Protein AF-E9PK30-F1 (afdb_monomer)

Structure (mmCIF, N/CA/C/O backbone):
data_AF-E9PK30-F1
#
_entry.id   AF-E9PK30-F1
#
loop_
_atom_site.group_PDB
_atom_site.id
_atom_site.type_symbol
_atom_site.label_atom_id
_atom_site.label_alt_id
_atom_site.label_comp_id
_atom_site.label_asym_id
_atom_site.label_entity_id
_atom_site.label_seq_id
_atom_site.pdbx_PDB_ins_code
_atom_site.Cartn_x
_atom_site.Cartn_y
_atom_site.Cartn_z
_atom_site.occupancy
_atom_site.B_iso_or_equiv
_atom_site.auth_seq_id
_atom_site.auth_comp_id
_atom_site.auth_asym_id
_atom_site.auth_atom_id
_atom_site.pdbx_PDB_model_num
ATOM 1 N N . MET A 1 1 ? -19.518 -3.355 14.396 1.00 51.88 1 MET A N 1
ATOM 2 C CA . MET A 1 1 ? -18.556 -2.266 14.674 1.00 51.88 1 MET A CA 1
ATOM 3 C C . MET A 1 1 ? -17.330 -2.903 15.305 1.00 51.88 1 MET A C 1
ATOM 5 O O . MET A 1 1 ? -17.498 -3.605 16.291 1.00 51.88 1 MET A O 1
ATOM 9 N N . CYS A 1 2 ? -16.142 -2.756 14.714 1.00 59.56 2 CYS A N 1
ATOM 10 C CA . CYS A 1 2 ? -14.910 -3.264 15.326 1.00 59.56 2 CYS A CA 1
ATOM 11 C C . CYS A 1 2 ? -14.554 -2.333 16.492 1.00 59.56 2 CYS A C 1
ATOM 13 O O . CYS A 1 2 ? -14.407 -1.130 16.258 1.00 59.56 2 CYS A O 1
ATOM 15 N N . SER A 1 3 ? -14.518 -2.847 17.725 1.00 78.25 3 SER A N 1
ATOM 16 C CA . SER A 1 3 ? -14.004 -2.107 18.880 1.00 78.25 3 SER A CA 1
ATOM 17 C C . SER A 1 3 ? -12.477 -2.137 18.859 1.00 78.25 3 SER A C 1
ATOM 19 O O . SER A 1 3 ? -11.869 -3.057 18.310 1.00 78.25 3 SER A O 1
ATOM 21 N N . GLN A 1 4 ? -11.844 -1.137 19.468 1.00 78.81 4 GLN A N 1
ATOM 22 C CA . GLN A 1 4 ? -10.389 -1.096 19.605 1.00 78.81 4 GLN A CA 1
ATOM 23 C C . GLN A 1 4 ? -9.863 -2.378 20.289 1.00 78.81 4 GLN A C 1
ATOM 25 O O . GLN A 1 4 ? -8.906 -2.981 19.833 1.00 78.81 4 GLN A O 1
ATOM 30 N N . GLU A 1 5 ? -10.571 -2.928 21.270 1.00 82.69 5 GLU A N 1
ATOM 31 C CA . GLU A 1 5 ? -10.229 -4.216 21.898 1.00 82.69 5 GLU A CA 1
ATOM 32 C C . GLU A 1 5 ? -10.244 -5.407 20.919 1.00 82.69 5 GLU A C 1
ATOM 34 O O . GLU A 1 5 ? -9.342 -6.245 20.949 1.00 82.69 5 GLU A O 1
ATOM 39 N N . ALA A 1 6 ? -11.225 -5.467 20.009 1.00 83.94 6 ALA A N 1
ATOM 40 C CA . ALA A 1 6 ? -11.301 -6.515 18.990 1.00 83.94 6 ALA A CA 1
ATOM 41 C C . ALA A 1 6 ? -10.145 -6.419 17.982 1.00 83.94 6 ALA A C 1
ATOM 43 O O . ALA A 1 6 ? -9.591 -7.441 17.577 1.00 83.94 6 ALA A O 1
ATOM 44 N N . PHE A 1 7 ? -9.734 -5.197 17.632 1.00 87.75 7 PHE A N 1
ATOM 45 C CA . PHE A 1 7 ? -8.559 -4.964 16.794 1.00 87.75 7 PHE A CA 1
ATOM 46 C C . PHE A 1 7 ? -7.279 -5.496 17.452 1.00 87.75 7 PHE A C 1
ATOM 48 O O . PHE A 1 7 ? -6.479 -6.161 16.798 1.00 87.75 7 PHE A O 1
ATOM 55 N N . GLN A 1 8 ? -7.108 -5.273 18.760 1.00 87.69 8 GLN A N 1
ATOM 56 C CA . GLN A 1 8 ? -5.952 -5.798 19.493 1.00 87.69 8 GLN A CA 1
ATOM 57 C C . GLN A 1 8 ? -5.958 -7.326 19.547 1.00 87.69 8 GLN A C 1
ATOM 59 O O . GLN A 1 8 ? -4.914 -7.952 19.368 1.00 87.69 8 GLN A O 1
ATOM 64 N N . ALA A 1 9 ? -7.127 -7.935 19.759 1.00 89.25 9 ALA A N 1
ATOM 65 C CA . ALA A 1 9 ? -7.270 -9.388 19.776 1.00 89.25 9 ALA A CA 1
ATOM 66 C C . ALA A 1 9 ? -6.943 -10.029 18.413 1.00 89.25 9 ALA A C 1
ATOM 68 O O . ALA A 1 9 ? -6.398 -11.129 18.361 1.00 89.25 9 ALA A O 1
ATOM 69 N N . GLN A 1 10 ? -7.229 -9.328 17.312 1.00 90.75 10 GLN A N 1
ATOM 70 C CA . GLN A 1 10 ? -6.975 -9.785 15.940 1.00 90.75 10 GLN A CA 1
ATOM 71 C C . GLN A 1 10 ? -5.611 -9.346 15.392 1.00 90.75 10 GLN A C 1
ATOM 73 O O . GLN A 1 10 ? -5.288 -9.636 14.242 1.00 90.75 10 GLN A O 1
ATOM 78 N N . ARG A 1 11 ? -4.775 -8.678 16.197 1.00 92.06 11 ARG A N 1
ATOM 79 C CA . ARG A 1 11 ? -3.524 -8.061 15.738 1.00 92.06 11 ARG A CA 1
ATOM 80 C C . ARG A 1 11 ? -2.617 -9.033 14.980 1.00 92.06 11 ARG A C 1
ATOM 82 O O . ARG A 1 11 ? -2.088 -8.671 13.936 1.00 92.06 11 ARG A O 1
ATOM 89 N N . SER A 1 12 ? -2.461 -10.266 15.460 1.00 91.06 12 SER A N 1
ATOM 90 C CA . SER A 1 12 ? -1.633 -11.276 14.783 1.00 91.06 12 SER A CA 1
ATOM 91 C C . SER A 1 12 ? -2.173 -11.645 13.399 1.00 91.06 12 SER A C 1
ATOM 93 O O . SER A 1 12 ? -1.393 -11.743 12.458 1.00 91.06 12 SER A O 1
ATOM 95 N N . GLN A 1 13 ? -3.497 -11.778 13.265 1.00 92.12 13 GLN A N 1
ATOM 96 C CA . GLN A 1 13 ? -4.160 -12.079 11.990 1.00 92.12 13 GLN A CA 1
ATOM 97 C C . GLN A 1 13 ? -4.038 -10.904 11.017 1.00 92.12 13 GLN A C 1
ATOM 99 O O . GLN A 1 13 ? -3.834 -11.107 9.828 1.00 92.12 13 GLN A O 1
ATOM 104 N N . LEU A 1 14 ? -4.116 -9.668 11.517 1.00 91.31 14 LEU A N 1
ATOM 105 C CA . LEU A 1 14 ? -3.932 -8.469 10.697 1.00 91.31 14 LEU A CA 1
ATOM 106 C C . LEU A 1 14 ? -2.491 -8.333 10.195 1.00 91.31 14 LEU A C 1
ATOM 108 O O . LEU A 1 14 ? -2.287 -7.954 9.047 1.00 91.31 14 LEU A O 1
ATOM 112 N N . VAL A 1 15 ? -1.491 -8.671 11.019 1.00 93.69 15 VAL A N 1
ATOM 113 C CA . VAL A 1 15 ? -0.097 -8.744 10.550 1.00 93.69 15 VAL A CA 1
ATOM 114 C C . VAL A 1 15 ? 0.037 -9.806 9.466 1.00 93.69 15 VAL A C 1
ATOM 116 O O . VAL A 1 15 ? 0.634 -9.530 8.436 1.00 93.69 15 VAL A O 1
ATOM 119 N N . GLU A 1 16 ? -0.516 -11.000 9.678 1.00 91.19 16 GLU A N 1
ATOM 120 C CA . GLU A 1 16 ? -0.473 -12.071 8.680 1.00 91.19 16 GLU A CA 1
ATOM 121 C C . GLU A 1 16 ? -1.131 -11.641 7.366 1.00 91.19 16 GLU A C 1
ATOM 123 O O . GLU A 1 16 ? -0.524 -11.789 6.312 1.00 91.19 16 GLU A O 1
ATOM 128 N N . LEU A 1 17 ? -2.304 -11.007 7.431 1.00 90.31 17 LEU A N 1
ATOM 129 C CA . LEU A 1 17 ? -3.000 -10.472 6.265 1.00 90.31 17 LEU A CA 1
ATOM 130 C C . LEU A 1 17 ? -2.121 -9.472 5.503 1.00 90.31 17 LEU A C 1
ATOM 132 O O . LEU A 1 17 ? -1.925 -9.629 4.301 1.00 90.31 17 LEU A O 1
ATOM 136 N N . LEU A 1 18 ? -1.546 -8.487 6.200 1.00 89.75 18 LEU A N 1
ATOM 137 C CA . LEU A 1 18 ? -0.695 -7.456 5.594 1.00 89.75 18 LEU A CA 1
ATOM 138 C C . LEU A 1 18 ? 0.632 -8.007 5.049 1.00 89.75 18 LEU A C 1
ATOM 140 O O . LEU A 1 18 ? 1.190 -7.433 4.122 1.00 89.75 18 LEU A O 1
ATOM 144 N N . VAL A 1 19 ? 1.146 -9.099 5.622 1.00 88.62 19 VAL A N 1
ATOM 145 C CA . VAL A 1 19 ? 2.420 -9.722 5.221 1.00 88.62 19 VAL A CA 1
ATOM 146 C C . VAL A 1 19 ? 2.238 -10.784 4.136 1.00 88.62 19 VAL A C 1
ATOM 148 O O . VAL A 1 19 ? 3.174 -11.054 3.394 1.00 88.62 19 VAL A O 1
ATOM 151 N N . SER A 1 20 ? 1.056 -11.394 4.040 1.00 83.62 20 SER A N 1
ATOM 152 C CA . SER A 1 20 ? 0.755 -12.442 3.056 1.00 83.62 20 SER A CA 1
ATOM 153 C C . SER A 1 20 ? 0.676 -11.932 1.611 1.00 83.62 20 SER A C 1
ATOM 155 O O . SER A 1 20 ? 0.712 -12.735 0.680 1.00 83.62 20 SER A O 1
ATOM 157 N N . GLY A 1 21 ? 0.567 -10.614 1.427 1.00 77.00 21 GLY A N 1
ATOM 158 C CA . GLY A 1 21 ? 0.568 -9.955 0.123 1.00 77.00 21 GLY A CA 1
ATOM 159 C C . GLY A 1 21 ? 1.968 -9.619 -0.404 1.00 77.00 21 GLY A C 1
ATOM 160 O O . GLY A 1 21 ? 2.989 -9.916 0.212 1.00 77.00 21 GLY A O 1
ATOM 161 N N . SER A 1 22 ? 2.007 -8.966 -1.566 1.00 82.06 22 SER A N 1
ATOM 162 C CA . SER A 1 22 ? 3.219 -8.335 -2.099 1.00 82.06 22 SER A CA 1
ATOM 163 C C . SER A 1 22 ? 3.512 -7.007 -1.389 1.00 82.06 22 SER A C 1
ATOM 165 O O . SER A 1 22 ? 2.640 -6.441 -0.726 1.00 82.06 22 SER A O 1
ATOM 167 N N . LEU A 1 23 ? 4.731 -6.483 -1.568 1.00 84.81 23 LEU A N 1
ATOM 168 C CA . LEU A 1 23 ? 5.073 -5.119 -1.146 1.00 84.81 23 LEU A CA 1
ATOM 169 C C . LEU A 1 23 ? 4.102 -4.096 -1.758 1.00 84.81 23 LEU A C 1
ATOM 171 O O . LEU A 1 23 ? 3.528 -3.303 -1.022 1.00 84.81 23 LEU A O 1
ATOM 175 N N . GLU A 1 24 ? 3.816 -4.220 -3.056 1.00 82.75 24 GLU A N 1
ATOM 176 C CA . GLU A 1 24 ? 2.818 -3.401 -3.761 1.00 82.75 24 GLU A CA 1
ATOM 177 C C . GLU A 1 24 ? 1.428 -3.488 -3.101 1.00 82.75 24 GLU A C 1
ATOM 179 O O . GLU A 1 24 ? 0.726 -2.490 -2.955 1.00 82.75 24 GLU A O 1
ATOM 184 N N . GLY A 1 25 ? 1.019 -4.678 -2.645 1.00 87.69 25 GLY A N 1
ATOM 185 C CA . GLY A 1 25 ? -0.242 -4.854 -1.923 1.00 87.69 25 GLY A CA 1
ATOM 186 C C . GLY A 1 25 ? -0.271 -4.090 -0.597 1.00 87.69 25 GLY A C 1
ATOM 187 O O . GLY A 1 25 ? -1.296 -3.510 -0.239 1.00 87.69 25 GLY A O 1
ATOM 188 N N . PHE A 1 26 ? 0.852 -4.047 0.120 1.00 90.25 26 PHE A N 1
ATOM 189 C CA . PHE A 1 26 ? 0.987 -3.261 1.345 1.00 90.25 26 PHE A CA 1
ATOM 190 C C . PHE A 1 26 ? 1.012 -1.753 1.068 1.00 90.25 26 PHE A C 1
ATOM 192 O O . PHE A 1 26 ? 0.318 -0.999 1.750 1.00 90.25 26 PHE A O 1
ATOM 199 N N . GLU A 1 27 ? 1.750 -1.312 0.052 1.00 89.50 27 GLU A N 1
ATOM 200 C CA . GLU A 1 27 ? 1.784 0.086 -0.392 1.00 89.50 27 GLU A CA 1
ATOM 201 C C . GLU A 1 27 ? 0.394 0.560 -0.826 1.00 89.50 27 GLU A C 1
ATOM 203 O O . GLU A 1 27 ? -0.052 1.624 -0.407 1.00 89.50 27 GLU A O 1
ATOM 208 N N . SER A 1 28 ? -0.372 -0.288 -1.518 1.00 89.56 28 SER A N 1
ATOM 209 C CA . SER A 1 28 ? -1.768 -0.007 -1.860 1.00 89.56 28 SER A CA 1
ATOM 210 C C . SER A 1 28 ? -2.641 0.227 -0.617 1.00 89.56 28 SER A C 1
ATOM 212 O O . SER A 1 28 ? -3.481 1.129 -0.608 1.00 89.56 28 S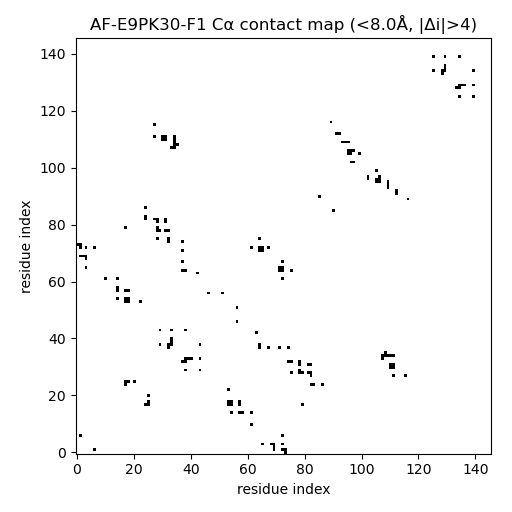ER A O 1
ATOM 214 N N . VAL A 1 29 ? -2.425 -0.516 0.476 1.00 93.38 29 VAL A N 1
ATOM 215 C CA . VAL A 1 29 ? -3.114 -0.250 1.753 1.00 93.38 29 VAL A CA 1
ATOM 216 C C . VAL A 1 29 ? -2.724 1.119 2.318 1.00 93.38 29 VAL A C 1
ATOM 218 O O . VAL A 1 29 ?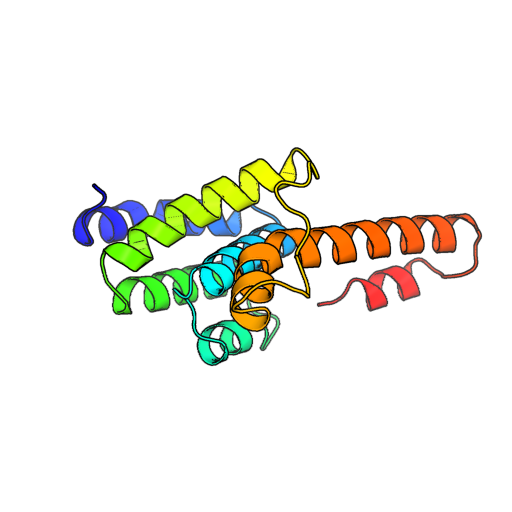 -3.598 1.842 2.806 1.00 93.38 29 VAL A O 1
ATOM 221 N N . LEU A 1 30 ? -1.446 1.506 2.243 1.00 93.88 30 LEU A N 1
ATOM 222 C CA . LEU A 1 30 ? -1.001 2.840 2.662 1.00 93.88 30 LEU A CA 1
ATOM 223 C C . LEU A 1 30 ? -1.649 3.940 1.812 1.00 93.88 30 LEU A C 1
ATOM 225 O O . LEU A 1 30 ? -2.104 4.943 2.366 1.00 93.88 30 LEU A O 1
ATOM 229 N N . ASP A 1 31 ? -1.754 3.731 0.500 1.00 92.69 31 ASP A N 1
ATOM 230 C CA . ASP A 1 31 ? -2.385 4.664 -0.432 1.00 92.69 31 ASP A CA 1
ATOM 231 C C . ASP A 1 31 ? -3.844 4.923 -0.064 1.00 92.69 31 ASP A C 1
ATOM 233 O O . ASP A 1 31 ? -4.278 6.077 -0.004 1.00 92.69 31 ASP A O 1
ATOM 237 N N . TRP A 1 32 ? -4.596 3.859 0.233 1.00 94.44 32 TRP A N 1
ATOM 238 C CA . TRP A 1 32 ? -5.984 3.949 0.677 1.00 94.44 32 TRP A CA 1
ATOM 239 C C . TRP A 1 32 ? -6.109 4.700 2.002 1.00 94.44 32 TRP A C 1
ATOM 241 O O . TRP A 1 32 ? -6.934 5.607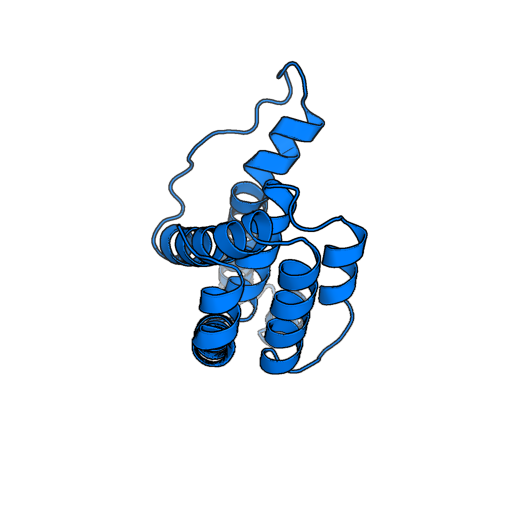 2.132 1.00 94.44 32 TRP A O 1
ATOM 251 N N . LEU A 1 33 ? -5.257 4.392 2.979 1.00 95.94 33 LEU A N 1
ATOM 252 C CA . LEU A 1 33 ? -5.269 5.076 4.271 1.00 95.94 33 LEU A CA 1
ATOM 253 C C . LEU A 1 33 ? -4.893 6.557 4.173 1.00 95.94 33 LEU A C 1
ATOM 255 O O . LEU A 1 33 ? -5.457 7.373 4.905 1.00 95.94 33 LEU A O 1
ATOM 259 N N . LEU A 1 34 ? -3.977 6.914 3.275 1.00 95.00 34 LEU A N 1
ATOM 260 C CA . LEU A 1 34 ? -3.631 8.302 2.983 1.00 95.00 34 LEU A CA 1
ATOM 261 C C . LEU A 1 34 ? -4.782 9.018 2.257 1.00 95.00 34 LEU A C 1
ATOM 263 O O . LEU A 1 34 ? -5.105 10.159 2.591 1.00 95.00 34 LEU A O 1
ATOM 267 N N . SER A 1 35 ? -5.450 8.347 1.311 1.00 94.50 35 SER A N 1
ATOM 268 C CA . SER A 1 35 ? -6.608 8.897 0.583 1.00 94.50 35 SER A CA 1
ATOM 269 C C . SER A 1 35 ? -7.788 9.227 1.504 1.00 94.50 35 SER A C 1
ATOM 271 O O . SER A 1 35 ? -8.542 10.167 1.257 1.00 94.50 35 SER A O 1
ATOM 273 N N . TRP A 1 36 ? -7.927 8.469 2.595 1.00 95.25 36 TRP A N 1
ATOM 274 C CA . TRP A 1 36 ? -8.967 8.644 3.606 1.00 95.25 36 TRP A CA 1
ATOM 275 C C . TRP A 1 36 ? -8.531 9.494 4.798 1.00 95.25 36 TRP A C 1
ATOM 277 O O . TRP A 1 36 ? -9.267 9.549 5.781 1.00 95.25 36 TRP A O 1
ATOM 287 N N . GLU A 1 37 ? -7.360 10.133 4.727 1.00 93.44 37 GLU A N 1
ATOM 288 C CA . GLU A 1 37 ? -6.816 10.997 5.784 1.00 93.44 37 GLU A CA 1
ATOM 289 C C . GLU A 1 37 ? -6.607 10.263 7.130 1.00 93.44 37 GLU A C 1
ATOM 291 O O . GLU A 1 37 ? -6.561 10.876 8.196 1.00 93.44 37 GLU A O 1
ATOM 296 N N . VAL A 1 38 ? -6.467 8.931 7.107 1.00 96.06 38 VAL A N 1
ATOM 297 C CA . VAL A 1 38 ? -6.082 8.152 8.293 1.00 96.06 38 VAL A CA 1
ATOM 298 C C . VAL A 1 38 ? -4.595 8.356 8.565 1.00 96.06 38 VAL A C 1
ATOM 300 O O . VAL A 1 38 ? -4.200 8.673 9.689 1.00 96.06 38 VAL A O 1
ATOM 303 N N . LEU A 1 39 ? -3.764 8.195 7.538 1.00 95.38 39 LEU A N 1
ATOM 304 C CA . LEU A 1 39 ? -2.343 8.523 7.606 1.00 95.38 39 LEU A CA 1
ATOM 305 C C . LEU A 1 39 ? -2.134 9.986 7.216 1.00 95.38 39 LEU A C 1
ATOM 307 O O . LEU A 1 39 ? -2.765 10.480 6.281 1.00 95.38 39 LEU A O 1
ATOM 311 N N . SER A 1 40 ? -1.243 10.673 7.931 1.00 93.44 40 SER A N 1
ATOM 312 C CA . SER A 1 40 ? -0.690 11.935 7.443 1.00 93.44 40 SER A CA 1
ATOM 313 C C . SER A 1 40 ? 0.374 11.657 6.375 1.00 93.44 40 SER A C 1
ATOM 315 O O . SER A 1 40 ? 0.849 10.529 6.225 1.00 93.44 40 SER A O 1
ATOM 317 N N . TRP A 1 41 ? 0.791 12.698 5.653 1.00 90.62 41 TRP A N 1
ATOM 318 C CA . TRP A 1 41 ? 1.932 12.586 4.743 1.00 90.62 41 TRP A CA 1
ATOM 319 C C . TRP A 1 41 ? 3.227 12.187 5.473 1.00 90.62 41 TRP A C 1
ATOM 321 O O . TRP A 1 41 ? 3.992 11.376 4.968 1.00 90.62 41 TRP A O 1
ATOM 331 N N . GLU A 1 42 ? 3.437 12.693 6.692 1.00 92.06 42 GLU A N 1
ATOM 332 C CA . GLU A 1 42 ? 4.586 12.331 7.534 1.00 92.06 42 GLU A CA 1
ATOM 333 C C . GLU A 1 42 ? 4.558 10.850 7.935 1.00 92.06 42 GLU A C 1
ATOM 335 O O . GLU A 1 42 ? 5.580 10.169 7.851 1.00 92.06 42 GLU A O 1
ATOM 340 N N . ASP A 1 43 ? 3.381 10.332 8.312 1.00 93.38 43 ASP A N 1
ATOM 341 C CA . ASP A 1 43 ? 3.219 8.908 8.604 1.00 93.38 43 ASP A CA 1
ATOM 342 C C . ASP A 1 43 ? 3.583 8.071 7.370 1.00 93.38 43 ASP A C 1
ATOM 344 O O . ASP A 1 43 ? 4.330 7.102 7.484 1.00 93.38 43 ASP A O 1
ATOM 348 N N . TYR A 1 44 ? 3.065 8.460 6.199 1.00 90.75 44 TYR A N 1
ATOM 349 C CA . TYR A 1 44 ? 3.258 7.766 4.926 1.00 90.75 44 TYR A CA 1
ATOM 350 C C . TYR A 1 44 ? 4.737 7.713 4.510 1.00 90.75 44 TYR A C 1
ATOM 352 O O . TYR A 1 44 ? 5.266 6.628 4.261 1.00 90.75 44 TYR A O 1
ATOM 360 N N . GLU A 1 45 ? 5.431 8.852 4.510 1.00 87.81 45 GLU A N 1
ATOM 361 C CA . GLU A 1 45 ? 6.876 8.935 4.236 1.00 87.81 45 GLU A CA 1
ATOM 362 C C . GLU A 1 45 ? 7.685 8.068 5.215 1.00 87.81 45 GLU A C 1
ATOM 364 O O . GLU A 1 45 ? 8.622 7.372 4.825 1.00 87.81 45 GLU A O 1
ATOM 369 N N . GLY A 1 46 ? 7.264 8.009 6.483 1.00 87.25 46 GLY A N 1
ATOM 370 C CA . GLY A 1 46 ? 7.876 7.171 7.515 1.00 87.25 46 GLY A CA 1
ATOM 371 C C . GLY A 1 46 ? 7.845 5.658 7.243 1.00 87.25 46 GLY A C 1
ATOM 372 O O . GLY A 1 46 ? 8.572 4.918 7.922 1.00 87.25 46 GLY A O 1
ATOM 373 N N . PHE A 1 47 ? 7.025 5.196 6.289 1.00 86.69 47 PHE A N 1
ATOM 374 C CA . PHE A 1 47 ? 6.988 3.808 5.808 1.00 86.69 47 PHE A CA 1
ATOM 375 C C . PHE A 1 47 ? 7.816 3.573 4.537 1.00 86.69 47 PHE A C 1
ATOM 377 O O . PHE A 1 47 ? 8.272 2.450 4.347 1.00 86.69 47 PHE A O 1
ATOM 384 N N . HIS A 1 48 ? 8.047 4.603 3.715 1.00 72.56 48 HIS A N 1
ATOM 385 C CA . HIS A 1 48 ? 8.853 4.515 2.481 1.00 72.56 48 HIS A CA 1
ATOM 386 C C . HIS A 1 48 ? 10.359 4.529 2.776 1.00 72.56 48 HIS A C 1
ATOM 388 O O . HIS A 1 48 ? 11.192 4.137 1.963 1.00 72.56 48 HIS A O 1
ATOM 394 N N . LEU A 1 49 ? 10.726 4.951 3.985 1.00 59.50 49 LEU A N 1
ATOM 395 C CA . LEU A 1 49 ? 12.097 4.965 4.461 1.00 59.50 49 LEU A CA 1
ATOM 396 C C . LEU A 1 49 ? 12.512 3.563 4.956 1.00 59.50 49 LEU A C 1
ATOM 398 O O . LEU A 1 49 ? 12.317 3.233 6.127 1.00 59.50 49 LEU A O 1
ATOM 402 N N . LEU A 1 50 ? 13.195 2.814 4.074 1.00 56.34 50 LEU A N 1
ATOM 403 C CA . LEU A 1 50 ? 14.164 1.722 4.331 1.00 56.34 50 LEU A CA 1
ATOM 404 C C . LEU A 1 50 ? 13.668 0.269 4.203 1.00 56.34 50 LEU A C 1
ATOM 406 O O . LEU A 1 50 ? 12.596 -0.090 4.678 1.00 56.34 50 LEU A O 1
ATOM 410 N N . GLY A 1 51 ? 14.566 -0.577 3.661 1.00 68.81 51 GLY A N 1
ATOM 411 C CA . GLY A 1 51 ? 14.469 -2.030 3.414 1.00 68.81 51 GLY A CA 1
ATOM 412 C C . GLY A 1 51 ? 14.280 -2.911 4.654 1.00 68.81 5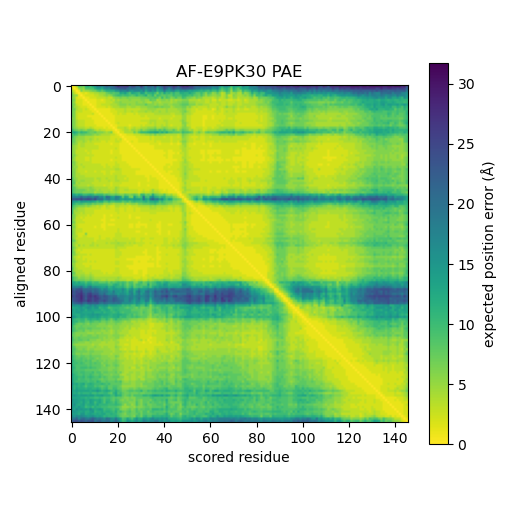1 GLY A C 1
ATOM 413 O O . GLY A 1 51 ? 15.041 -3.842 4.919 1.00 68.81 51 GLY A O 1
ATOM 414 N N . GLN A 1 52 ? 13.266 -2.588 5.444 1.00 80.12 52 GLN A N 1
ATOM 415 C CA . GLN A 1 52 ? 12.818 -3.350 6.592 1.00 80.12 52 GLN A CA 1
ATOM 416 C C . GLN A 1 52 ? 11.900 -4.489 6.138 1.00 80.12 52 GLN A C 1
ATOM 418 O O . GLN A 1 52 ? 11.208 -4.371 5.127 1.00 80.12 52 GLN A O 1
ATOM 423 N N . PRO A 1 53 ? 11.846 -5.603 6.885 1.00 87.19 53 PRO A N 1
ATOM 424 C CA . PRO A 1 53 ? 10.935 -6.682 6.545 1.00 87.19 53 PRO A CA 1
ATOM 425 C C . PRO A 1 53 ? 9.482 -6.203 6.647 1.00 87.19 53 PRO A C 1
ATOM 427 O O . PRO A 1 53 ? 9.116 -5.504 7.596 1.00 87.19 53 PRO A O 1
ATOM 430 N N . LEU A 1 54 ? 8.632 -6.664 5.726 1.00 88.38 54 LEU A N 1
ATOM 431 C CA . LEU A 1 54 ? 7.212 -6.301 5.652 1.00 88.38 54 LEU A CA 1
ATOM 432 C C . LEU A 1 54 ? 6.467 -6.519 6.979 1.00 88.38 54 LEU A C 1
ATOM 434 O O . LEU A 1 54 ? 5.608 -5.735 7.365 1.00 88.38 54 LEU A O 1
ATOM 438 N N . SER A 1 55 ? 6.859 -7.541 7.745 1.00 89.81 55 SER A N 1
ATOM 439 C CA . SER A 1 55 ? 6.301 -7.815 9.075 1.00 89.81 55 SER A CA 1
ATOM 440 C C . SER A 1 55 ? 6.561 -6.710 10.100 1.00 89.81 55 SER A C 1
ATOM 442 O O . SER A 1 55 ? 5.751 -6.508 11.008 1.00 89.81 55 SER A O 1
ATOM 444 N N . HIS A 1 56 ? 7.671 -5.986 9.972 1.00 90.31 56 HIS A N 1
ATOM 445 C CA . HIS A 1 56 ? 7.964 -4.835 10.813 1.00 90.31 56 HIS A CA 1
ATOM 446 C C . HIS A 1 56 ? 7.112 -3.631 10.402 1.00 90.31 56 HIS A C 1
ATOM 448 O O . HIS A 1 56 ? 6.488 -3.011 11.264 1.00 90.31 56 HIS A O 1
ATOM 454 N N . LEU A 1 57 ? 7.020 -3.354 9.098 1.00 91.62 57 LEU A N 1
ATOM 455 C CA . LEU A 1 57 ? 6.177 -2.285 8.555 1.00 91.62 57 LEU A CA 1
ATOM 456 C C . LEU A 1 57 ? 4.700 -2.503 8.909 1.00 91.62 57 LEU A C 1
ATOM 458 O O . LEU A 1 57 ? 4.052 -1.587 9.408 1.00 91.62 57 LEU A O 1
ATOM 462 N N . ALA A 1 58 ? 4.201 -3.734 8.777 1.00 92.88 58 ALA A N 1
ATOM 463 C CA . ALA A 1 58 ? 2.846 -4.106 9.165 1.00 92.88 58 ALA A CA 1
ATOM 464 C C . ALA A 1 58 ? 2.577 -3.816 10.646 1.00 92.88 58 ALA A C 1
ATOM 466 O O . ALA A 1 58 ? 1.592 -3.166 10.980 1.00 92.88 58 ALA A O 1
ATOM 467 N N . ARG A 1 59 ? 3.470 -4.231 11.554 1.00 93.94 59 ARG A N 1
ATOM 468 C CA . ARG A 1 59 ? 3.310 -3.954 12.993 1.00 93.94 59 ARG A CA 1
ATOM 469 C C . ARG A 1 59 ? 3.325 -2.459 13.300 1.00 93.94 59 ARG A C 1
ATOM 471 O O . ARG A 1 59 ? 2.465 -2.008 14.052 1.00 93.94 59 ARG A O 1
ATOM 478 N N . ARG A 1 60 ? 4.245 -1.704 12.689 1.00 93.50 60 ARG A N 1
ATOM 479 C CA . ARG A 1 60 ? 4.296 -0.240 12.818 1.00 93.50 60 ARG A CA 1
ATOM 480 C C . ARG A 1 60 ? 2.999 0.403 12.334 1.00 93.50 60 ARG A C 1
ATOM 482 O O . ARG A 1 60 ? 2.466 1.256 13.030 1.00 93.50 60 ARG A O 1
ATOM 489 N N . LEU A 1 61 ? 2.451 -0.049 11.206 1.00 95.00 61 LEU A N 1
ATOM 490 C CA . LEU A 1 61 ? 1.169 0.435 10.698 1.00 95.00 61 LEU A CA 1
ATOM 491 C C . LEU A 1 61 ? 0.034 0.177 11.693 1.00 95.00 61 LEU A C 1
ATOM 493 O O . LEU A 1 61 ? -0.742 1.087 11.978 1.00 95.00 61 LEU A O 1
ATOM 497 N N . LEU A 1 62 ? -0.037 -1.029 12.269 1.00 95.31 62 LEU A N 1
ATOM 498 C CA . LEU A 1 62 ? -1.037 -1.344 13.292 1.00 95.31 62 LEU A CA 1
ATOM 499 C C . LEU A 1 62 ? -0.900 -0.446 14.528 1.00 95.31 62 LEU A C 1
ATOM 501 O O . LEU A 1 62 ? -1.920 -0.045 15.080 1.00 95.31 62 LEU A O 1
ATOM 505 N N . ASP A 1 63 ? 0.322 -0.104 14.946 1.00 94.75 63 ASP A N 1
ATOM 506 C CA . ASP A 1 63 ? 0.564 0.819 16.065 1.00 94.75 63 ASP A CA 1
ATOM 507 C C . ASP A 1 63 ? 0.147 2.255 15.732 1.00 94.75 63 ASP A C 1
ATOM 509 O O . ASP A 1 63 ? -0.542 2.901 16.523 1.00 94.75 63 ASP A O 1
ATOM 513 N N . THR A 1 64 ? 0.493 2.745 14.540 1.00 94.81 64 THR A N 1
ATOM 514 C CA . THR A 1 64 ? 0.083 4.073 14.067 1.00 94.81 64 THR A CA 1
ATOM 515 C C . THR A 1 64 ? -1.439 4.194 14.010 1.00 94.81 64 THR A C 1
ATOM 517 O O . THR A 1 64 ? -2.013 5.154 14.524 1.00 94.81 64 THR A O 1
ATOM 520 N N . VAL A 1 65 ? -2.110 3.200 13.427 1.00 95.06 65 VAL A N 1
ATOM 521 C CA . VAL A 1 65 ? -3.572 3.162 13.309 1.00 95.06 65 VAL A CA 1
ATOM 522 C C . VAL A 1 65 ? -4.234 3.036 14.683 1.00 95.06 65 VAL A C 1
ATOM 524 O O . VAL A 1 65 ? -5.207 3.738 14.958 1.00 95.06 65 VAL A O 1
ATOM 527 N N . TRP A 1 66 ? -3.681 2.205 15.571 1.00 93.62 66 TRP A N 1
ATOM 528 C CA . TRP A 1 66 ? -4.162 2.057 16.944 1.00 93.62 66 TRP A CA 1
ATOM 529 C C . TRP A 1 66 ? -4.179 3.385 17.701 1.00 93.62 66 TRP A C 1
ATOM 531 O O . TRP A 1 66 ? -5.181 3.736 18.327 1.00 93.62 66 TRP A O 1
ATOM 541 N N . ASN A 1 67 ? -3.084 4.142 17.611 1.00 93.44 67 ASN A N 1
ATOM 542 C CA . ASN A 1 67 ? -2.930 5.421 18.301 1.00 93.44 67 ASN A CA 1
ATOM 543 C C . ASN A 1 67 ? -3.908 6.492 17.791 1.00 93.44 67 ASN A C 1
ATOM 545 O O . ASN A 1 67 ? -4.220 7.433 18.517 1.00 93.44 67 ASN A O 1
ATOM 549 N N . LYS A 1 68 ? -4.436 6.332 16.571 1.00 94.00 68 LYS A N 1
ATOM 550 C CA . LYS A 1 68 ? -5.458 7.209 15.974 1.00 94.00 68 LYS A CA 1
ATOM 551 C C . LYS A 1 68 ? -6.894 6.800 16.328 1.00 94.00 68 LYS A C 1
ATOM 553 O O . LYS A 1 68 ? -7.837 7.532 16.033 1.00 94.00 68 LYS A O 1
ATOM 558 N N . GLY A 1 69 ? -7.072 5.661 16.997 1.00 93.00 69 GLY A N 1
ATOM 559 C CA . GLY A 1 69 ? -8.335 5.234 17.589 1.00 93.00 69 GLY A CA 1
ATOM 560 C C . GLY A 1 69 ? -9.226 4.380 16.685 1.00 93.00 69 GLY A C 1
ATOM 561 O O . GLY A 1 69 ? -8.882 3.980 15.575 1.00 93.00 69 GLY A O 1
ATOM 562 N N . THR A 1 70 ? -10.425 4.083 17.191 1.00 93.19 70 THR A N 1
ATOM 563 C CA .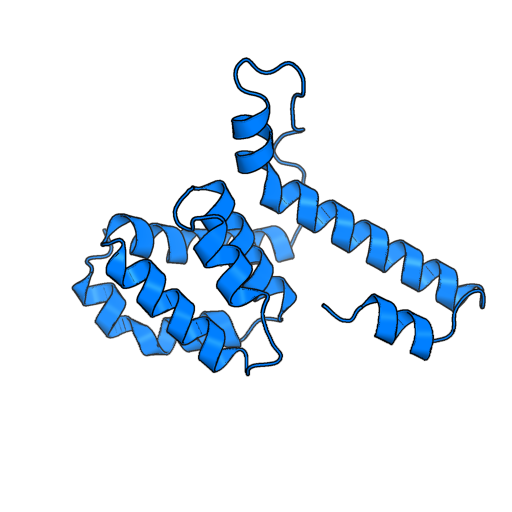 THR A 1 70 ? -11.318 3.047 16.633 1.00 93.19 70 THR A CA 1
ATOM 564 C C . THR A 1 70 ? -11.701 3.277 15.165 1.00 93.19 70 THR A C 1
ATOM 566 O O . THR A 1 70 ? -11.791 2.319 14.398 1.00 93.19 70 THR A O 1
ATOM 569 N N . TRP A 1 71 ? -11.919 4.530 14.754 1.00 94.06 71 TRP A N 1
ATOM 570 C CA . TRP A 1 71 ? -12.249 4.853 13.362 1.00 94.06 71 TRP A CA 1
ATOM 571 C C . TRP A 1 71 ? -11.108 4.479 12.404 1.00 94.06 71 TRP A C 1
ATOM 573 O O . TRP A 1 71 ? -11.355 3.850 11.376 1.00 94.06 71 TRP A O 1
ATOM 583 N N . ALA A 1 72 ? -9.860 4.774 12.780 1.00 95.25 72 ALA A N 1
ATOM 584 C CA . ALA A 1 72 ? -8.685 4.409 11.998 1.00 95.25 72 ALA A CA 1
ATOM 585 C C . ALA A 1 72 ? -8.544 2.880 11.899 1.00 95.25 72 ALA A C 1
ATOM 587 O O . ALA A 1 72 ? -8.325 2.350 10.811 1.00 95.25 72 ALA A O 1
ATOM 588 N N . CYS A 1 73 ? -8.760 2.157 13.005 1.00 94.44 73 CYS A N 1
ATOM 589 C CA . CYS A 1 73 ? -8.751 0.690 13.020 1.00 94.44 73 CYS A CA 1
ATOM 590 C C . CYS A 1 73 ? -9.763 0.084 12.035 1.00 94.44 73 CYS A C 1
ATOM 592 O O . CYS A 1 73 ? -9.453 -0.876 11.331 1.00 94.44 73 CYS A O 1
ATOM 594 N N . GLN A 1 74 ? -10.972 0.648 11.959 1.00 93.56 74 GLN A N 1
ATOM 595 C CA . GLN A 1 74 ? -11.992 0.209 11.000 1.00 93.56 74 GLN A CA 1
ATOM 596 C C . GLN A 1 74 ? -11.581 0.513 9.558 1.00 93.56 74 GLN A C 1
ATOM 598 O O . GLN A 1 74 ? -11.776 -0.320 8.672 1.00 93.56 74 GLN A O 1
ATOM 603 N N . LYS A 1 75 ? -10.982 1.684 9.327 1.00 95.38 75 LYS A N 1
ATOM 604 C CA . LYS A 1 75 ? -10.486 2.077 8.010 1.00 95.38 75 LYS A CA 1
ATOM 605 C C . LYS A 1 75 ? -9.333 1.208 7.526 1.00 95.38 75 LYS A C 1
ATOM 607 O O . LYS A 1 75 ? -9.306 0.909 6.344 1.00 95.38 75 LYS A O 1
ATOM 612 N N . LEU A 1 76 ? -8.457 0.714 8.399 1.00 95.44 76 LEU A N 1
ATOM 613 C CA . LEU A 1 76 ? -7.433 -0.256 7.998 1.00 95.44 76 LEU A CA 1
ATOM 614 C C . LEU A 1 76 ? -8.037 -1.529 7.402 1.00 95.44 76 LEU A C 1
ATOM 616 O O . LEU A 1 76 ? -7.583 -1.995 6.363 1.00 95.44 76 LEU A O 1
ATOM 620 N N . ILE A 1 77 ? -9.070 -2.079 8.041 1.00 93.00 77 ILE A N 1
ATOM 621 C CA . ILE A 1 77 ? -9.723 -3.298 7.552 1.00 93.00 77 ILE A CA 1
ATOM 622 C C . ILE A 1 77 ? -10.363 -3.038 6.183 1.00 93.00 77 ILE A C 1
ATOM 624 O O . ILE A 1 77 ? -10.210 -3.850 5.275 1.00 93.00 77 ILE A O 1
ATOM 628 N N . ALA A 1 78 ? -11.029 -1.892 6.018 1.00 93.94 78 ALA A N 1
ATOM 629 C CA . ALA A 1 78 ? -11.592 -1.495 4.731 1.00 93.94 78 ALA A CA 1
ATOM 630 C C . ALA A 1 78 ? -10.500 -1.298 3.665 1.00 93.94 78 ALA A C 1
ATOM 632 O O . ALA A 1 78 ? -10.644 -1.793 2.558 1.00 93.94 78 ALA A O 1
ATOM 633 N N . ALA A 1 79 ? -9.379 -0.655 4.003 1.00 94.06 79 ALA A N 1
ATOM 634 C CA . ALA A 1 79 ? -8.270 -0.424 3.075 1.00 94.06 79 ALA A CA 1
ATOM 635 C C . ALA A 1 79 ? -7.654 -1.745 2.601 1.00 94.06 79 ALA A C 1
ATOM 637 O O . ALA A 1 79 ? -7.372 -1.912 1.421 1.00 94.06 79 ALA A O 1
ATOM 638 N N . ALA A 1 80 ? -7.510 -2.714 3.506 1.00 91.38 80 ALA A N 1
ATOM 639 C CA . ALA A 1 80 ? -7.050 -4.054 3.165 1.00 91.38 80 ALA A CA 1
ATOM 640 C C . ALA A 1 80 ? -8.014 -4.797 2.225 1.00 91.38 80 ALA A C 1
ATOM 642 O O . ALA A 1 80 ? -7.567 -5.596 1.404 1.00 91.38 80 ALA A O 1
ATOM 643 N N . GLN A 1 81 ? -9.322 -4.556 2.337 1.00 90.69 81 GLN A N 1
ATOM 644 C CA . GLN A 1 81 ? -10.324 -5.118 1.428 1.00 90.69 81 GLN A CA 1
ATOM 645 C C . GLN A 1 81 ? -10.290 -4.434 0.059 1.00 90.69 81 GLN A C 1
ATOM 647 O O . GLN A 1 81 ? -10.304 -5.133 -0.950 1.00 90.69 81 GLN A O 1
ATOM 652 N N . GLU A 1 82 ? -10.188 -3.103 0.019 1.00 90.00 82 GLU A N 1
ATOM 653 C CA . GLU A 1 82 ? -10.093 -2.343 -1.235 1.00 90.00 82 GLU A CA 1
ATOM 654 C C . GLU A 1 82 ? -8.806 -2.680 -1.996 1.00 90.00 82 GLU A C 1
ATOM 656 O O . GLU A 1 82 ? -8.862 -3.003 -3.176 1.00 90.00 82 GLU A O 1
ATOM 661 N N . ALA A 1 83 ? -7.656 -2.744 -1.316 1.00 86.88 83 ALA A N 1
ATOM 662 C CA . ALA A 1 83 ? -6.394 -3.153 -1.934 1.00 86.88 83 ALA A CA 1
ATOM 663 C C . ALA A 1 83 ? -6.491 -4.559 -2.565 1.00 86.88 83 ALA A C 1
ATOM 665 O O . ALA A 1 83 ? -6.018 -4.787 -3.682 1.00 86.88 83 ALA A O 1
ATOM 666 N N . GLN A 1 84 ? -7.165 -5.502 -1.893 1.00 83.81 84 GLN A N 1
ATOM 667 C CA . GLN A 1 84 ? -7.423 -6.845 -2.428 1.00 83.81 84 GLN A CA 1
ATOM 668 C C . GLN A 1 84 ? -8.417 -6.850 -3.598 1.00 83.81 84 GLN A C 1
ATOM 670 O O . GLN A 1 84 ? -8.224 -7.601 -4.552 1.00 83.81 84 GLN A O 1
ATOM 675 N N . ALA A 1 85 ? -9.474 -6.040 -3.549 1.00 81.19 85 ALA A N 1
ATOM 676 C CA . ALA A 1 85 ? -10.460 -5.949 -4.624 1.00 81.19 85 ALA A CA 1
ATOM 677 C C . ALA A 1 85 ? -9.861 -5.297 -5.879 1.00 81.19 85 ALA A C 1
ATOM 679 O O . ALA A 1 85 ? -10.002 -5.827 -6.985 1.00 81.19 85 ALA A O 1
ATOM 680 N N . ASP A 1 86 ? -9.109 -4.213 -5.698 1.00 69.88 86 ASP A N 1
ATOM 681 C CA . ASP A 1 86 ? -8.401 -3.523 -6.771 1.00 69.88 86 ASP A CA 1
ATOM 682 C C . ASP A 1 86 ? -7.379 -4.443 -7.440 1.00 69.88 86 ASP A C 1
ATOM 684 O O . ASP A 1 86 ? -7.220 -4.389 -8.662 1.00 69.88 86 ASP A O 1
ATOM 688 N N . SER A 1 87 ? -6.740 -5.343 -6.671 1.00 65.75 87 SER A N 1
ATOM 689 C CA . SER A 1 87 ? -5.823 -6.381 -7.183 1.00 65.75 87 SER A CA 1
ATOM 690 C C . SER A 1 87 ? -6.415 -7.180 -8.346 1.00 65.75 87 SER A C 1
ATOM 692 O O . SER A 1 87 ? -5.684 -7.622 -9.228 1.00 65.75 87 SER A O 1
ATOM 694 N N . GLN A 1 88 ? -7.737 -7.370 -8.343 1.00 59.31 88 GLN A N 1
ATOM 695 C CA . GLN A 1 88 ? -8.451 -8.266 -9.248 1.00 59.31 88 GLN A CA 1
ATOM 696 C C . GLN A 1 88 ? -9.015 -7.558 -10.489 1.00 59.31 88 GLN A C 1
ATOM 698 O O . GLN A 1 88 ? -9.336 -8.229 -11.471 1.00 59.31 88 GLN A O 1
ATOM 703 N N . SER A 1 89 ? -9.147 -6.223 -10.499 1.00 53.97 89 SER A N 1
ATOM 704 C CA . SER A 1 89 ? -9.542 -5.506 -11.717 1.00 53.97 89 SER A CA 1
ATOM 705 C C . SER A 1 89 ? -9.166 -4.019 -11.699 1.00 53.97 89 SER A C 1
ATOM 707 O O . SER A 1 89 ? -9.571 -3.306 -10.786 1.00 53.97 89 SER A O 1
ATOM 709 N N . PRO A 1 90 ? -8.518 -3.484 -12.750 1.00 53.72 90 PRO A N 1
ATOM 710 C CA . PRO A 1 90 ? -8.271 -2.050 -12.895 1.00 53.72 90 PRO A CA 1
ATOM 711 C C . PRO A 1 90 ? -9.512 -1.320 -13.444 1.00 53.72 90 PRO A C 1
ATOM 713 O O . PRO A 1 90 ? -9.416 -0.510 -14.369 1.00 53.72 90 PRO A O 1
ATOM 716 N N . LYS A 1 91 ? -10.716 -1.640 -12.950 1.00 52.00 91 LYS A N 1
ATOM 717 C CA . LYS A 1 91 ? -11.925 -0.924 -13.375 1.00 52.00 91 LYS A CA 1
ATOM 718 C C . LYS A 1 91 ? -11.969 0.425 -12.669 1.00 52.00 91 LYS A C 1
ATOM 720 O O . LYS A 1 91 ? -12.200 0.505 -11.472 1.00 52.00 91 LYS A O 1
ATOM 725 N N . LEU A 1 92 ? -11.746 1.476 -13.455 1.00 53.25 92 LEU A N 1
ATOM 726 C CA . LEU A 1 92 ? -11.836 2.872 -13.039 1.00 53.25 92 LEU A CA 1
ATOM 727 C C . LEU A 1 92 ? -13.195 3.155 -12.390 1.00 53.25 92 LEU A C 1
ATOM 729 O O . LEU A 1 92 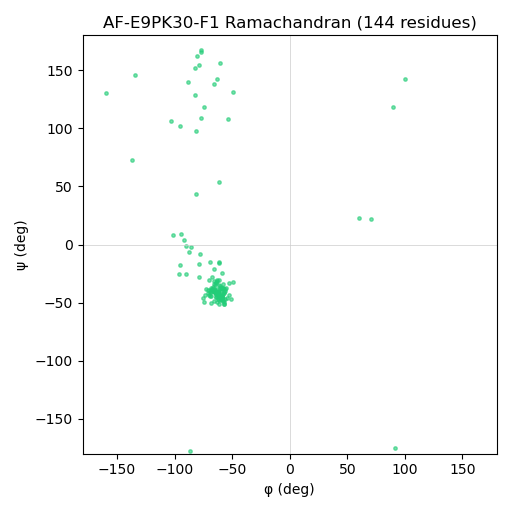? -14.208 3.270 -13.082 1.00 53.25 92 LEU A O 1
ATOM 733 N N . HIS A 1 93 ? -13.205 3.341 -11.076 1.00 53.38 93 HIS A N 1
ATOM 734 C CA . HIS A 1 93 ? -14.255 4.102 -10.419 1.00 53.38 93 HIS A CA 1
ATOM 735 C C . HIS A 1 93 ? -13.757 5.540 -10.252 1.00 53.38 93 HIS A C 1
ATOM 737 O O . HIS A 1 93 ? -12.956 5.827 -9.374 1.00 53.38 93 HIS A O 1
ATOM 743 N N . GLY A 1 94 ? -14.231 6.432 -11.127 1.00 60.00 94 GLY A N 1
ATOM 744 C CA . GLY A 1 94 ? -13.977 7.873 -11.042 1.00 60.00 94 GLY A CA 1
ATOM 745 C C . GLY A 1 94 ? -12.713 8.316 -11.778 1.00 60.00 94 GLY A C 1
ATOM 746 O O . GLY A 1 94 ? -11.602 7.889 -11.478 1.00 60.00 94 GLY A O 1
ATOM 747 N N . CYS A 1 95 ? -12.880 9.179 -12.779 1.00 67.12 95 CYS A N 1
ATOM 748 C CA . CYS A 1 95 ? -11.776 9.988 -13.280 1.00 67.12 95 CYS A CA 1
ATOM 749 C C . CYS A 1 95 ? -11.657 11.197 -12.351 1.00 67.12 95 CYS A C 1
ATOM 751 O O . CYS A 1 95 ? -12.664 11.873 -12.146 1.00 67.12 95 CYS A O 1
ATOM 753 N N . TRP A 1 96 ? -10.453 11.466 -11.833 1.00 77.31 96 TRP A N 1
ATOM 754 C CA . TRP A 1 96 ? -10.148 12.734 -11.162 1.00 77.31 96 TRP A CA 1
ATOM 755 C C . TRP A 1 96 ? -10.614 13.899 -12.043 1.00 77.31 96 TRP A C 1
ATOM 757 O O . TRP A 1 96 ? -10.320 13.904 -13.244 1.00 77.31 96 TRP A O 1
ATOM 767 N N . ASP A 1 97 ? -11.348 14.848 -11.458 1.00 79.12 97 ASP A N 1
ATOM 768 C CA . ASP A 1 97 ? -11.798 16.061 -12.135 1.00 79.12 97 ASP A CA 1
ATOM 769 C C . ASP A 1 97 ? -10.929 17.253 -11.694 1.00 79.12 97 ASP A C 1
ATOM 771 O O . ASP A 1 97 ? -11.093 17.778 -10.580 1.00 79.12 97 ASP A O 1
ATOM 775 N N . PRO A 1 98 ? -10.029 17.743 -12.570 1.00 77.94 98 PRO A N 1
ATOM 776 C CA . PRO A 1 98 ? -9.206 18.918 -12.292 1.00 77.94 98 PRO A CA 1
ATOM 777 C C . PRO A 1 98 ? -10.023 20.198 -12.066 1.00 77.94 98 PRO A C 1
ATOM 779 O O . PRO A 1 98 ? -9.484 21.180 -11.555 1.00 77.94 98 PRO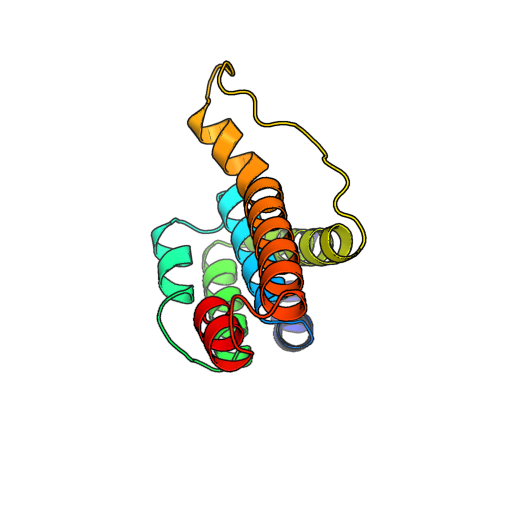 A O 1
ATOM 782 N N . HIS A 1 99 ? -11.302 20.206 -12.452 1.00 85.38 99 HIS A N 1
ATOM 783 C CA . HIS A 1 99 ? -12.219 21.336 -12.317 1.00 85.38 99 HIS A CA 1
ATOM 784 C C . HIS A 1 99 ? -13.179 21.212 -11.128 1.00 85.38 99 HIS A C 1
ATOM 786 O O . HIS A 1 99 ? -14.076 22.045 -10.975 1.00 85.38 99 HIS A O 1
ATOM 792 N N . SER A 1 100 ? -12.983 20.218 -10.258 1.00 87.00 100 SER A N 1
ATOM 793 C CA . SER A 1 100 ? -13.753 20.104 -9.022 1.00 87.00 100 SER A CA 1
ATOM 794 C C . SER A 1 100 ? -13.555 21.325 -8.111 1.00 87.00 100 SER A C 1
ATOM 796 O O . SER A 1 100 ? -12.545 22.027 -8.157 1.00 87.00 100 SER A O 1
ATOM 798 N N . LEU A 1 101 ? -14.526 21.576 -7.226 1.00 87.81 101 LEU A N 1
ATOM 799 C CA . LEU A 1 101 ? -14.471 22.670 -6.240 1.00 87.81 101 LEU A CA 1
ATOM 800 C C . LEU A 1 101 ? -13.253 22.572 -5.300 1.00 87.81 101 LEU A C 1
ATOM 802 O O . LEU A 1 101 ? -12.812 23.580 -4.748 1.00 87.81 101 LEU A O 1
ATOM 806 N N . HIS A 1 102 ? -12.716 21.362 -5.113 1.00 87.38 102 HIS A N 1
ATOM 807 C CA . HIS A 1 102 ? -11.588 21.070 -4.231 1.00 87.38 102 HIS A CA 1
ATOM 808 C C . HIS A 1 102 ? -10.604 20.104 -4.912 1.00 87.38 102 HIS A C 1
ATOM 810 O O . HIS A 1 102 ? -10.502 18.946 -4.500 1.00 87.38 102 HIS A O 1
ATOM 816 N N . PRO A 1 103 ? -9.839 20.568 -5.914 1.00 85.19 103 PRO A N 1
ATOM 817 C CA . PRO A 1 103 ? -9.058 19.697 -6.793 1.00 85.19 103 PRO A CA 1
ATOM 818 C C . PRO A 1 103 ? -7.969 18.914 -6.057 1.00 85.19 103 PRO A C 1
ATOM 820 O O . PRO A 1 103 ? -7.692 17.778 -6.421 1.00 85.19 103 PRO A O 1
ATOM 823 N N . ALA A 1 104 ? -7.391 19.475 -4.989 1.00 86.06 104 ALA A N 1
ATOM 824 C CA . ALA A 1 104 ? -6.415 18.770 -4.156 1.00 86.06 104 ALA A CA 1
ATOM 825 C C . ALA A 1 104 ? -7.047 17.612 -3.363 1.00 86.06 104 ALA A C 1
ATOM 827 O O . ALA A 1 104 ? -6.466 16.534 -3.276 1.00 86.06 104 ALA A O 1
ATOM 828 N N . ARG A 1 105 ? -8.253 17.818 -2.817 1.00 86.00 105 ARG A N 1
ATOM 829 C CA . ARG A 1 105 ? -8.979 16.786 -2.065 1.00 86.00 105 ARG A CA 1
ATOM 830 C C . ARG A 1 105 ? -9.496 15.690 -2.990 1.00 86.00 105 ARG A C 1
ATOM 832 O O . ARG A 1 105 ? -9.433 14.519 -2.640 1.00 86.00 105 ARG A O 1
ATOM 839 N N . ASP A 1 106 ? -9.971 16.084 -4.168 1.00 86.12 106 ASP A N 1
ATOM 840 C CA . ASP A 1 106 ? -10.395 15.153 -5.209 1.00 86.12 106 ASP A CA 1
ATOM 841 C C . ASP A 1 106 ? -9.212 14.331 -5.739 1.00 86.12 106 ASP A C 1
ATOM 843 O O . ASP A 1 106 ? -9.312 13.122 -5.908 1.00 86.12 106 ASP A O 1
ATOM 847 N N . LEU A 1 107 ? -8.044 14.951 -5.923 1.00 87.12 107 LEU A N 1
ATOM 848 C CA . LEU A 1 107 ? -6.831 14.224 -6.293 1.00 87.12 107 LEU A CA 1
ATOM 849 C C . LEU A 1 107 ? -6.424 13.216 -5.208 1.00 87.12 107 LEU A C 1
ATOM 851 O O . LEU A 1 107 ? -6.078 12.079 -5.521 1.00 87.12 107 LEU A O 1
ATOM 855 N N . GLN A 1 108 ? -6.484 13.617 -3.935 1.00 88.44 108 GLN A N 1
ATOM 856 C CA . GLN A 1 108 ? -6.140 12.749 -2.810 1.00 88.44 108 GLN A CA 1
ATOM 857 C C . GLN A 1 108 ? -7.083 11.546 -2.698 1.00 88.44 108 GLN A C 1
ATOM 859 O O . GLN A 1 108 ? -6.603 10.431 -2.496 1.00 88.44 108 GLN A O 1
ATOM 864 N N . SER A 1 109 ? -8.395 11.734 -2.870 1.00 87.31 109 SER A N 1
ATOM 865 C CA . SER A 1 109 ? -9.362 10.630 -2.814 1.00 87.31 109 SER A CA 1
ATOM 866 C C . SER A 1 109 ? -9.180 9.626 -3.956 1.00 87.31 109 SER A C 1
ATOM 868 O O . SER A 1 109 ? -9.403 8.435 -3.756 1.00 87.31 109 SER A O 1
ATOM 870 N N . HIS A 1 110 ? -8.726 10.082 -5.128 1.00 87.75 110 HIS A N 1
ATOM 871 C CA . HIS A 1 110 ? -8.443 9.231 -6.290 1.00 87.75 110 HIS A CA 1
ATOM 872 C C . HIS A 1 110 ? -7.002 8.694 -6.333 1.00 87.75 110 HIS A C 1
ATOM 874 O O . HIS A 1 110 ? -6.658 7.936 -7.244 1.00 87.75 110 HIS A O 1
ATOM 880 N N . ARG A 1 111 ? -6.148 9.053 -5.364 1.00 88.44 111 ARG A N 1
ATOM 881 C CA . ARG A 1 111 ? -4.728 8.670 -5.342 1.00 88.44 111 ARG A CA 1
ATOM 882 C C . ARG A 1 111 ? -4.495 7.161 -5.530 1.00 88.44 111 ARG A C 1
ATOM 884 O O . ARG A 1 111 ? -3.672 6.846 -6.387 1.00 88.44 111 ARG A O 1
ATOM 891 N N . PRO A 1 112 ? -5.201 6.238 -4.839 1.00 88.75 112 PRO A N 1
ATOM 892 C CA . PRO A 1 112 ? -4.962 4.798 -4.995 1.00 88.75 112 PRO A CA 1
ATOM 893 C C . PRO A 1 112 ? -5.160 4.326 -6.442 1.00 88.75 112 PRO A C 1
ATOM 895 O O . PRO A 1 112 ? -4.313 3.634 -7.007 1.00 88.75 112 PRO A O 1
ATOM 898 N N . ALA A 1 113 ? -6.232 4.786 -7.094 1.00 85.62 113 ALA A N 1
ATOM 899 C CA . ALA A 1 113 ? -6.523 4.450 -8.485 1.00 85.62 113 ALA A CA 1
ATOM 900 C C . ALA A 1 113 ? -5.478 5.027 -9.459 1.00 85.62 113 ALA A C 1
ATOM 902 O O . ALA A 1 113 ? -5.099 4.370 -10.432 1.00 85.62 113 ALA A O 1
ATOM 903 N N . ILE A 1 114 ? -4.998 6.249 -9.203 1.00 85.75 114 ILE A N 1
ATOM 904 C CA . ILE A 1 114 ? -3.979 6.910 -10.031 1.00 85.75 114 ILE A CA 1
ATOM 905 C C . ILE A 1 114 ? -2.630 6.197 -9.907 1.00 85.75 114 ILE A C 1
ATOM 907 O O . ILE A 1 114 ? -2.042 5.851 -10.933 1.00 85.75 114 ILE A O 1
ATOM 911 N N . VAL A 1 115 ? -2.158 5.949 -8.680 1.00 85.81 115 VAL A N 1
ATOM 912 C CA . VAL A 1 115 ? -0.880 5.266 -8.411 1.00 85.81 115 VAL A CA 1
ATOM 913 C C . VAL A 1 115 ? -0.876 3.886 -9.060 1.00 85.81 115 VAL A C 1
ATOM 915 O O . VAL A 1 115 ? 0.028 3.571 -9.832 1.00 85.81 115 VAL A O 1
ATOM 918 N N . ARG A 1 116 ? -1.949 3.112 -8.875 1.00 82.00 116 ARG A N 1
ATOM 919 C CA . ARG A 1 116 ? -2.100 1.791 -9.493 1.00 82.00 116 ARG A CA 1
ATOM 920 C C . ARG A 1 116 ? -2.027 1.838 -11.019 1.00 82.00 116 ARG A C 1
ATOM 922 O O . ARG A 1 116 ? -1.395 0.984 -11.641 1.00 82.00 116 ARG A O 1
ATOM 929 N N . ARG A 1 117 ? -2.671 2.830 -11.643 1.00 82.50 117 ARG A N 1
ATOM 930 C CA . ARG A 1 117 ? -2.644 3.003 -13.102 1.00 82.50 117 ARG A CA 1
ATOM 931 C C . ARG A 1 117 ? -1.243 3.338 -13.603 1.00 82.50 117 ARG A C 1
ATOM 933 O O . ARG A 1 117 ? -0.852 2.827 -14.650 1.00 82.50 117 ARG A O 1
ATOM 940 N N . LEU A 1 118 ? -0.512 4.183 -12.878 1.00 84.94 118 LEU A N 1
ATOM 941 C CA . LEU A 1 118 ? 0.877 4.503 -13.198 1.00 84.94 118 LEU A CA 1
ATOM 942 C C . LEU A 1 118 ? 1.753 3.256 -13.083 1.00 84.94 118 LEU A C 1
ATOM 944 O O . LEU A 1 118 ? 2.426 2.929 -14.055 1.00 84.94 118 LEU A O 1
ATOM 948 N N . HIS A 1 119 ? 1.659 2.518 -11.974 1.00 82.44 119 HIS A N 1
ATOM 949 C CA . HIS A 1 119 ? 2.411 1.279 -11.763 1.00 82.44 119 HIS A CA 1
ATOM 950 C C . HIS A 1 119 ? 2.137 0.255 -12.875 1.00 82.44 119 HIS A C 1
ATOM 952 O O . HIS A 1 119 ? 3.049 -0.172 -13.574 1.00 82.44 119 HIS A O 1
ATOM 958 N N . SER A 1 120 ? 0.858 -0.022 -13.161 1.00 81.44 120 SER A N 1
ATOM 959 C CA . SER A 1 120 ? 0.465 -0.938 -14.243 1.00 81.44 120 SER A CA 1
ATOM 960 C C . SER A 1 120 ? 0.981 -0.487 -15.613 1.00 81.44 120 SER A C 1
ATOM 962 O O . SER A 1 120 ? 1.328 -1.310 -16.455 1.00 81.44 120 SER A O 1
ATOM 964 N N . HIS A 1 121 ? 0.994 0.819 -15.890 1.00 86.38 121 HIS A N 1
ATOM 965 C CA . HIS A 1 121 ? 1.499 1.329 -17.160 1.00 86.38 121 HIS A CA 1
ATOM 966 C C . HIS A 1 121 ? 3.022 1.198 -17.269 1.00 86.38 121 HIS A C 1
ATOM 968 O O . HIS A 1 121 ? 3.506 0.805 -18.328 1.00 86.38 121 HIS A O 1
ATOM 974 N N . VAL A 1 122 ? 3.753 1.493 -16.190 1.00 87.12 122 VAL A N 1
ATOM 975 C CA . VAL A 1 122 ? 5.211 1.328 -16.117 1.00 87.12 122 VAL A CA 1
ATOM 976 C C . VAL A 1 122 ? 5.589 -0.137 -16.308 1.00 87.12 122 VAL A C 1
ATOM 978 O O . VAL A 1 122 ? 6.402 -0.414 -17.183 1.00 87.12 122 VAL A O 1
ATOM 981 N N . GLU A 1 123 ? 4.936 -1.068 -15.609 1.00 86.69 123 GLU A N 1
ATOM 982 C CA . GLU A 1 123 ? 5.192 -2.507 -15.760 1.00 86.69 123 GLU A CA 1
ATOM 983 C C . GLU A 1 123 ? 4.996 -2.981 -17.205 1.00 86.69 123 GLU A C 1
ATOM 985 O O . GLU A 1 123 ? 5.904 -3.557 -17.802 1.00 86.69 123 GLU A O 1
ATOM 990 N N . ASN A 1 124 ? 3.868 -2.628 -17.832 1.00 88.06 124 ASN A N 1
ATOM 991 C CA . ASN A 1 124 ? 3.616 -2.980 -19.233 1.00 88.06 124 ASN A CA 1
ATOM 992 C C . ASN A 1 124 ? 4.663 -2.386 -20.196 1.00 88.06 124 ASN A C 1
ATOM 994 O O . ASN A 1 124 ? 5.000 -2.993 -21.215 1.00 88.06 124 ASN A O 1
ATOM 998 N N . MET A 1 125 ? 5.151 -1.175 -19.914 1.00 91.25 125 MET A N 1
ATOM 999 C CA . MET A 1 125 ? 6.184 -0.526 -20.723 1.00 91.25 125 MET A CA 1
ATOM 1000 C C . MET A 1 125 ? 7.558 -1.174 -20.531 1.00 91.25 125 MET A C 1
ATOM 1002 O O . MET A 1 125 ? 8.292 -1.303 -21.512 1.00 91.25 125 MET A O 1
ATOM 1006 N N . LEU A 1 126 ? 7.896 -1.588 -19.307 1.00 91.81 126 LEU A N 1
ATOM 1007 C CA . LEU A 1 126 ? 9.126 -2.319 -19.004 1.00 91.81 126 LEU A CA 1
ATOM 1008 C C . LEU A 1 126 ? 9.142 -3.678 -19.698 1.00 91.81 126 LEU A C 1
ATOM 1010 O O . LEU A 1 126 ? 10.131 -3.995 -20.356 1.00 91.81 126 LEU A O 1
ATOM 1014 N N . ASP A 1 127 ? 8.038 -4.422 -19.641 1.00 91.31 127 ASP A N 1
ATOM 1015 C CA . ASP A 1 127 ? 7.916 -5.714 -20.320 1.00 91.31 127 ASP A CA 1
ATOM 1016 C C . ASP A 1 127 ? 8.108 -5.561 -21.838 1.00 91.31 127 ASP A C 1
ATOM 1018 O O . ASP A 1 127 ? 8.924 -6.259 -22.440 1.00 91.31 127 ASP A O 1
ATOM 1022 N N . LEU A 1 128 ? 7.458 -4.567 -22.462 1.00 94.75 128 LEU A N 1
ATOM 1023 C CA . LEU A 1 128 ? 7.631 -4.276 -23.891 1.00 94.75 128 LEU A CA 1
ATOM 1024 C C . LEU A 1 128 ? 9.076 -3.872 -24.236 1.00 94.75 128 LEU A C 1
ATOM 1026 O O . LEU A 1 128 ? 9.601 -4.239 -25.292 1.00 94.75 128 LEU A O 1
ATOM 1030 N N . ALA A 1 129 ? 9.710 -3.059 -23.390 1.00 9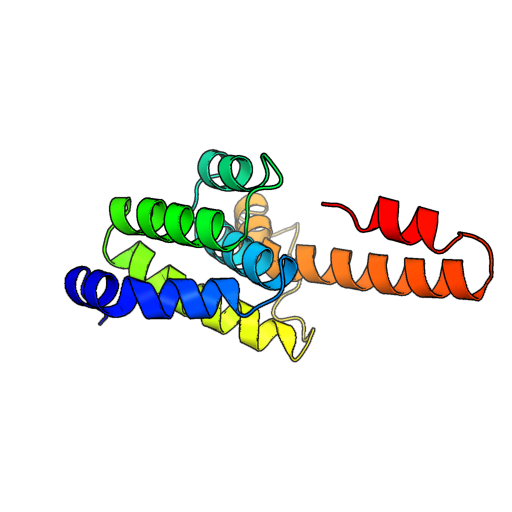3.56 129 ALA A N 1
ATOM 1031 C CA . ALA A 1 129 ? 11.073 -2.597 -23.611 1.00 93.56 129 ALA A CA 1
ATOM 1032 C C . ALA A 1 129 ? 12.079 -3.754 -23.499 1.00 93.56 129 ALA A C 1
ATOM 1034 O O . ALA A 1 129 ? 12.996 -3.840 -24.321 1.00 93.56 129 ALA A O 1
ATOM 1035 N N . TRP A 1 130 ? 11.868 -4.662 -22.545 1.00 94.38 130 TRP A N 1
ATOM 1036 C CA . TRP A 1 130 ? 12.656 -5.878 -22.370 1.00 94.38 130 TRP A CA 1
ATOM 1037 C C . TRP A 1 130 ? 12.481 -6.846 -23.545 1.00 94.38 130 TRP A C 1
ATOM 1039 O O . TRP A 1 130 ? 13.471 -7.255 -24.153 1.00 94.38 130 TRP A O 1
ATOM 1049 N N . GLU A 1 131 ? 11.240 -7.130 -23.954 1.00 94.81 131 GLU A N 1
ATOM 1050 C CA . GLU A 1 131 ? 10.933 -7.999 -25.102 1.00 94.81 131 GLU A CA 1
ATOM 1051 C C . GLU A 1 131 ? 11.569 -7.504 -26.409 1.00 94.81 131 GLU A C 1
ATOM 1053 O O . GLU A 1 131 ? 11.974 -8.295 -27.263 1.00 94.81 131 GLU A O 1
ATOM 1058 N N . ARG A 1 132 ? 11.672 -6.181 -26.579 1.00 95.38 132 ARG A N 1
ATOM 1059 C CA . ARG A 1 132 ? 12.302 -5.554 -27.750 1.00 95.38 132 ARG A CA 1
ATOM 1060 C C . ARG A 1 132 ? 13.819 -5.392 -27.625 1.00 95.38 132 ARG A C 1
ATOM 1062 O O . ARG A 1 132 ? 14.444 -4.916 -28.571 1.00 95.38 132 ARG A O 1
ATOM 1069 N N . GLY A 1 133 ? 14.406 -5.780 -26.494 1.00 93.88 133 GLY A N 1
ATOM 1070 C CA . GLY A 1 133 ? 15.841 -5.687 -26.233 1.00 93.88 133 GLY A CA 1
ATOM 1071 C C . GLY A 1 133 ? 16.352 -4.259 -26.039 1.00 93.88 133 GLY A C 1
ATOM 1072 O O . GLY A 1 133 ? 17.536 -4.011 -26.249 1.00 93.88 133 GLY A O 1
ATOM 1073 N N . PHE A 1 134 ? 15.479 -3.314 -25.674 1.00 95.12 134 PHE A N 1
ATOM 1074 C CA . PHE A 1 134 ? 15.881 -1.940 -25.355 1.00 95.12 134 PHE A CA 1
ATOM 1075 C C . PHE A 1 134 ? 16.465 -1.807 -23.950 1.00 95.12 134 PHE A C 1
ATOM 1077 O O . PHE A 1 134 ? 17.269 -0.910 -23.719 1.00 95.12 134 PHE A O 1
ATOM 1084 N N . VAL A 1 135 ? 16.049 -2.684 -23.038 1.00 93.56 135 VAL A N 1
ATOM 1085 C CA . VAL A 1 135 ? 16.531 -2.762 -21.658 1.00 93.56 135 VAL A CA 1
ATOM 1086 C C . VAL A 1 135 ? 16.804 -4.218 -21.301 1.00 93.56 135 VAL A C 1
ATOM 1088 O O . VAL A 1 135 ? 16.138 -5.140 -21.778 1.00 93.56 135 VAL A O 1
ATOM 1091 N N . SER A 1 136 ? 17.819 -4.433 -20.481 1.00 93.50 136 SER A N 1
ATOM 1092 C CA . SER A 1 136 ? 18.156 -5.725 -19.897 1.00 93.50 136 SER A CA 1
ATOM 1093 C C . SER A 1 136 ? 17.267 -6.037 -18.692 1.00 93.50 136 SER A C 1
ATOM 1095 O O . SER A 1 136 ? 16.691 -5.144 -18.078 1.00 93.50 136 SER A O 1
ATOM 1097 N N . GLN A 1 137 ? 17.208 -7.315 -18.302 1.00 90.44 137 GLN A N 1
ATOM 1098 C CA . GLN A 1 137 ? 16.514 -7.722 -17.074 1.00 90.44 137 GLN A CA 1
ATOM 1099 C C . GLN A 1 137 ? 17.059 -6.977 -15.846 1.00 90.44 137 GLN A C 1
ATOM 1101 O O . GLN A 1 137 ? 16.284 -6.575 -14.992 1.00 90.44 137 GLN A O 1
ATOM 1106 N N . TYR A 1 138 ? 18.375 -6.748 -15.789 1.00 91.56 138 TYR A N 1
ATOM 1107 C CA . TYR A 1 138 ? 19.009 -6.004 -14.699 1.00 91.56 138 TYR A CA 1
ATOM 1108 C C . TYR A 1 138 ? 18.488 -4.562 -14.609 1.00 91.56 138 TYR A C 1
ATOM 1110 O O . TYR A 1 138 ? 18.163 -4.094 -13.525 1.00 91.56 138 TYR A O 1
ATOM 1118 N N . GLU A 1 139 ? 18.370 -3.871 -15.746 1.00 91.12 139 GLU A N 1
ATOM 1119 C CA . GLU A 1 139 ? 17.825 -2.508 -15.791 1.00 91.12 139 GLU A CA 1
ATOM 1120 C C . GLU A 1 139 ? 16.338 -2.485 -15.418 1.00 91.12 139 GLU A C 1
ATOM 1122 O O . GLU A 1 139 ? 15.902 -1.587 -14.703 1.00 91.12 139 GLU A O 1
ATOM 1127 N N . CYS A 1 140 ? 15.557 -3.486 -15.840 1.00 87.81 140 CYS A N 1
ATOM 1128 C CA . CYS A 1 140 ? 14.175 -3.637 -15.382 1.00 87.81 140 CYS A CA 1
ATOM 1129 C C . CYS A 1 140 ? 14.096 -3.846 -13.868 1.00 87.81 140 CYS A C 1
ATOM 1131 O O . CYS A 1 140 ? 13.259 -3.226 -13.219 1.00 87.81 140 CYS A O 1
ATOM 1133 N N . ASP A 1 141 ? 14.956 -4.697 -13.310 1.00 86.38 141 ASP A N 1
ATOM 1134 C CA . ASP A 1 141 ? 14.985 -4.974 -11.877 1.00 86.38 141 ASP A CA 1
ATOM 1135 C C . ASP A 1 141 ? 15.382 -3.720 -11.084 1.00 86.38 141 ASP A C 1
ATOM 1137 O O . ASP A 1 141 ? 14.762 -3.457 -10.060 1.00 86.38 141 ASP A O 1
ATOM 1141 N N . GLU A 1 142 ? 16.331 -2.906 -11.570 1.00 85.38 142 GLU A N 1
ATOM 1142 C CA . GLU A 1 142 ? 16.678 -1.618 -10.948 1.00 85.38 142 GLU A CA 1
ATOM 1143 C C . GLU A 1 142 ? 15.529 -0.604 -10.991 1.00 85.38 142 GLU A C 1
ATOM 1145 O O . GLU A 1 142 ? 15.312 0.096 -10.006 1.00 85.38 142 GLU A O 1
ATOM 1150 N N . ILE A 1 143 ? 14.777 -0.524 -12.093 1.00 83.19 143 ILE A N 1
ATOM 1151 C CA . ILE A 1 143 ? 13.628 0.395 -12.204 1.00 83.19 143 ILE A CA 1
ATOM 1152 C C . ILE A 1 143 ? 12.464 -0.053 -11.305 1.00 83.19 143 ILE A C 1
ATOM 1154 O O . ILE A 1 143 ? 11.708 0.786 -10.824 1.00 83.19 143 ILE A O 1
ATOM 1158 N N . ARG A 1 144 ? 12.324 -1.364 -11.078 1.00 76.62 144 ARG A N 1
ATOM 1159 C CA . ARG A 1 144 ? 11.313 -1.973 -10.197 1.00 76.62 144 ARG A CA 1
ATOM 1160 C C . ARG A 1 144 ? 11.653 -1.881 -8.709 1.00 76.62 144 ARG A C 1
ATOM 1162 O O . ARG A 1 144 ? 10.826 -2.267 -7.883 1.00 76.62 144 ARG A O 1
ATOM 1169 N N . LEU A 1 145 ? 12.859 -1.435 -8.349 1.00 66.31 145 LEU A N 1
ATOM 1170 C CA . LEU A 1 145 ? 13.179 -1.175 -6.949 1.00 66.31 145 LEU A CA 1
ATOM 1171 C C . LEU A 1 145 ? 12.326 0.003 -6.434 1.00 66.31 145 LEU A C 1
ATOM 1173 O O . LEU A 1 145 ? 12.155 0.978 -7.167 1.00 66.31 145 LEU A O 1
ATOM 1177 N N . PRO A 1 146 ? 11.793 -0.086 -5.201 1.00 55.12 146 PRO A N 1
ATOM 1178 C CA . PRO A 1 146 ? 11.039 0.998 -4.570 1.00 55.12 146 PRO A CA 1
ATOM 1179 C C . PRO A 1 146 ? 11.891 2.251 -4.318 1.00 55.12 146 PRO A C 1
ATOM 1181 O O . PRO A 1 146 ? 13.104 2.107 -4.022 1.00 55.12 146 PRO A O 1
#

Radius of gyration: 16.93 Å; Cα contacts (8 Å, |Δi|>4): 105; chains: 1; bounding box: 38×35×50 Å

Organism: Homo sapiens (NCBI:txid9606)

Sequence (146 aa):
MCSQEAFQAQRSQLVELLVSGSLEGFESVLDWLLSWEVLSWEDYEGFHLLGQPLSHLARRLLDTVWNKGTWACQKLIAAAQEAQADSQSPKLHGCWDPHSLHPARDLQSHRPAIVRRLHSHVENMLDLAWERGFVSQYECDEIRLP

Solvent-accessible surface area (backbone atoms only — not comparable to full-atom values): 8307 Å² total; per-residue (Å²): 132,74,47,58,69,56,51,62,74,41,41,68,60,53,36,47,58,51,46,74,50,52,71,68,50,43,50,40,26,49,35,39,32,43,34,69,65,64,37,52,72,68,58,52,54,66,64,73,66,66,100,63,58,59,65,56,54,36,50,51,49,53,51,57,30,54,77,66,32,45,70,33,49,49,48,52,58,51,20,52,50,49,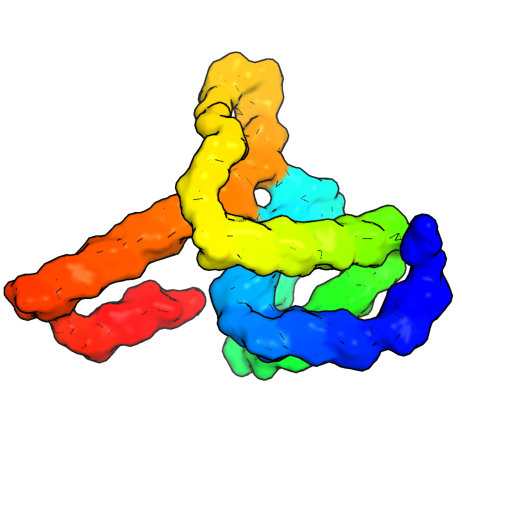36,55,53,50,73,76,47,93,73,80,81,74,79,74,52,84,81,46,101,49,39,70,60,46,44,37,58,41,37,46,64,51,52,52,52,50,51,55,50,52,52,56,49,47,53,54,33,40,78,70,66,76,41,52,72,66,57,50,54,60,70,69,52,133

Nearest PDB structures (foldseek):
  7keu-assembly1_F  TM=8.344E-01  e=1.507E-01  Homo sapiens
  1dgn-assembly1_A  TM=7.495E-01  e=2.114E-01  Homo sapiens
  4fh0-assembly2_B  TM=7.236E-01  e=8.196E-01  Homo sapiens

Foldseek 3Di:
DQALVNLVVCLVVQLCLQQVDDPVLNLQLLLQCQLVVLDDPVNSVVLVPDDDRSSVSSNSQSVSQSVSGDVSSVSSVVSNVVSVVCVVDLPDDDDQDCPDPCSPSSCSNCRSSVVVVVVVVVVVVLVVCCVVVVDDPVRSVVVPDD

Mean predicted aligned error: 6.58 Å

GO terms:
  GO:0005829 cytosol (C, IDA)

pLDDT: mean 85.74, std 10.94, range [51.88, 96.06]

Secondary structure (DSSP, 8-state):
---HHHHHHTHHHHHHHHHSS-HHHHHHHHHHHHHTTSS-HHHHHHHHSS---HHHHHHHHHHHHHHT-HHHHHHHHHHHHHHHHHTT---------TTSSSHHHHHHHTHHHHHHHHHHHHHHHHHHHHHTTSS-HHHHHHHT--

InterPro domains:
  IPR001315 CARD domain [PF00619] (5-90)
  IPR001315 CARD domain [PS50209] (1-82)
  IPR011029 Death-like domain superfamily [G3DSA:1.10.533.10] (2-100)
  IPR011029 Death-like domain superfamily [SSF47986] (7-84)